Protein AF-D7DB21-F1 (afdb_monomer_lite)

Radius of gyration: 11.05 Å; chains: 1; bounding box: 29×23×28 Å

Organism: Staphylothermus hellenicus (strain DSM 12710 / JCM 10830 / BK20S6-10-b1 / P8) (NCBI:txid591019)

pLDDT: mean 89.01, std 12.62, range [42.47, 96.56]

Sequence (64 aa):
MTKNLLGSKDPDGYYIVKAPQSLANIIVKRYRGQIELIEMGDEIIVRTKSRRVALGIIKMLERK

Secondary structure (DSSP, 8-state):
--TTSS-PPPTTS-EEEEEEGGGHHHHHHHHTTS-EEEEETTEEEEEES-HHHHHHHHHHHTT-

Structure (mmCIF, N/CA/C/O backbone):
data_AF-D7DB21-F1
#
_entry.id   AF-D7DB21-F1
#
loop_
_atom_site.group_PDB
_atom_site.id
_atom_site.type_symbol
_atom_site.label_atom_id
_atom_site.label_alt_id
_atom_site.label_comp_id
_atom_site.label_asym_id
_atom_site.label_entity_id
_atom_site.label_seq_id
_atom_site.pdbx_PDB_ins_code
_atom_site.Cartn_x
_atom_site.Cartn_y
_atom_site.Cartn_z
_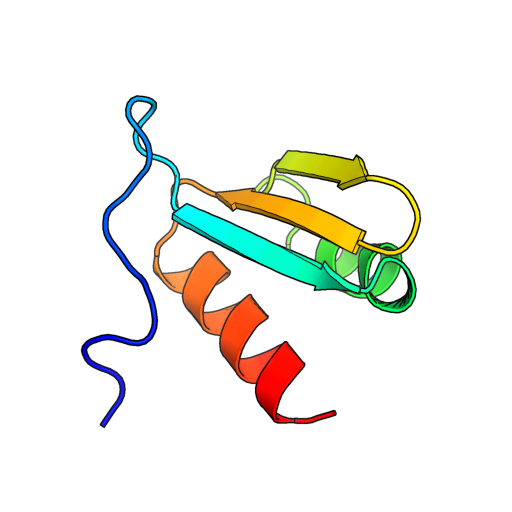atom_site.occupancy
_atom_site.B_iso_or_equiv
_atom_site.auth_seq_id
_atom_site.auth_comp_id
_atom_site.auth_asym_id
_atom_site.auth_atom_id
_atom_site.pdbx_PDB_model_num
ATOM 1 N N . MET A 1 1 ? 14.728 -9.558 14.412 1.00 42.47 1 MET A N 1
ATOM 2 C CA . MET A 1 1 ? 14.790 -10.464 13.245 1.00 42.47 1 MET A CA 1
ATOM 3 C C . MET A 1 1 ? 13.704 -10.042 12.262 1.00 42.47 1 MET A C 1
ATOM 5 O O . MET A 1 1 ? 12.540 -10.212 12.565 1.00 42.47 1 MET A O 1
ATOM 9 N N . THR A 1 2 ? 14.057 -9.403 11.145 1.00 48.47 2 THR A N 1
ATOM 10 C CA . THR A 1 2 ? 13.099 -8.774 10.194 1.00 48.47 2 THR A CA 1
ATOM 11 C C . THR A 1 2 ? 13.249 -9.334 8.776 1.00 48.47 2 THR A C 1
ATOM 13 O O . THR A 1 2 ? 12.839 -8.700 7.804 1.00 48.47 2 THR A O 1
ATOM 16 N N . LYS A 1 3 ? 13.947 -10.468 8.623 1.00 46.22 3 LYS A N 1
ATOM 17 C CA . LYS A 1 3 ? 14.567 -10.821 7.341 1.00 46.22 3 LYS A CA 1
ATOM 18 C C . LYS A 1 3 ? 13.552 -11.189 6.248 1.00 46.22 3 LYS A C 1
ATOM 20 O O . LYS A 1 3 ? 13.786 -10.764 5.123 1.00 46.22 3 LYS A O 1
ATOM 25 N N . ASN A 1 4 ? 12.396 -11.787 6.563 1.00 57.31 4 ASN A N 1
A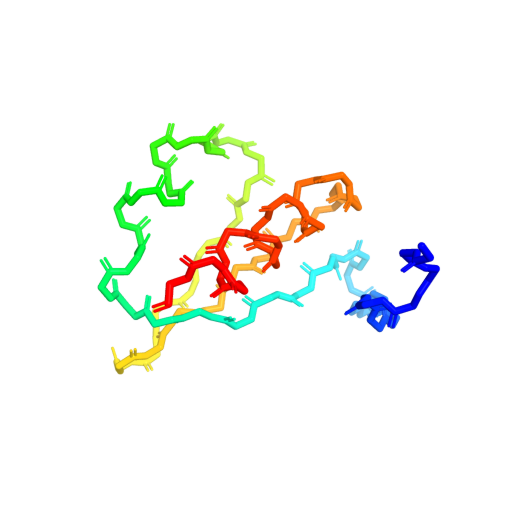TOM 26 C CA . ASN A 1 4 ? 11.447 -12.279 5.546 1.00 57.31 4 ASN A CA 1
ATOM 27 C C . ASN A 1 4 ? 9.958 -11.953 5.814 1.00 57.31 4 ASN A C 1
ATOM 29 O O . ASN A 1 4 ? 9.105 -12.803 5.609 1.00 57.31 4 ASN A O 1
ATOM 33 N N . LEU A 1 5 ? 9.608 -10.735 6.247 1.00 66.00 5 LEU A N 1
ATOM 34 C CA . LEU A 1 5 ? 8.185 -10.323 6.285 1.00 66.00 5 LEU A CA 1
ATOM 35 C C . LEU A 1 5 ? 7.614 -9.996 4.894 1.00 66.00 5 LEU A C 1
ATOM 37 O O . LEU A 1 5 ? 6.406 -9.984 4.699 1.00 66.00 5 LEU A O 1
ATOM 41 N N . LEU A 1 6 ? 8.486 -9.708 3.928 1.00 75.62 6 LEU A N 1
ATOM 42 C CA . LEU A 1 6 ? 8.103 -9.424 2.550 1.00 75.62 6 LEU A CA 1
ATOM 43 C C . LEU A 1 6 ? 8.480 -10.600 1.665 1.00 75.62 6 LEU A C 1
ATOM 45 O O . LEU A 1 6 ? 9.649 -10.994 1.651 1.00 75.62 6 LEU A O 1
ATOM 49 N N . GLY A 1 7 ? 7.502 -11.088 0.906 1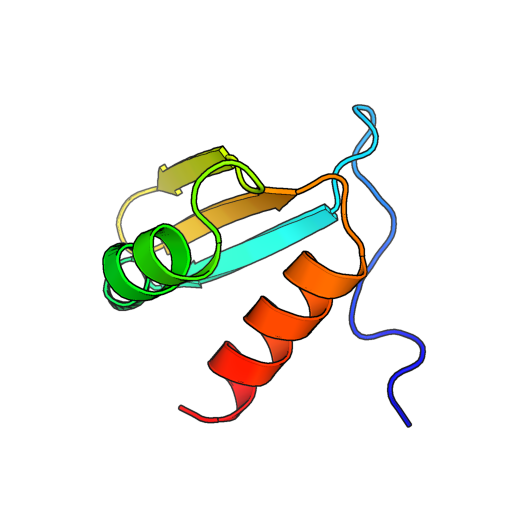.00 77.56 7 GLY A N 1
ATOM 50 C CA . GLY A 1 7 ? 7.731 -12.009 -0.197 1.00 77.56 7 GLY A CA 1
ATOM 51 C C . GLY A 1 7 ? 8.486 -11.359 -1.358 1.00 77.56 7 GLY A C 1
ATOM 52 O O . GLY A 1 7 ? 8.944 -10.209 -1.289 1.00 77.56 7 GLY A O 1
ATOM 53 N N . SER A 1 8 ? 8.613 -12.122 -2.439 1.00 80.00 8 SER A N 1
ATOM 54 C CA . SER A 1 8 ? 9.160 -11.632 -3.701 1.00 80.00 8 SER A CA 1
ATOM 55 C C . SER A 1 8 ? 8.326 -10.478 -4.253 1.00 80.00 8 SER A C 1
ATOM 57 O O . SER A 1 8 ? 7.135 -10.350 -3.968 1.00 80.00 8 SER A O 1
ATOM 59 N N . LYS A 1 9 ? 8.976 -9.623 -5.042 1.00 88.44 9 LYS A N 1
ATOM 60 C CA . LYS A 1 9 ? 8.288 -8.579 -5.800 1.00 88.44 9 LYS A CA 1
ATOM 61 C C . LYS A 1 9 ? 7.357 -9.199 -6.841 1.00 88.44 9 LYS A C 1
ATOM 63 O O . LYS A 1 9 ? 7.586 -10.327 -7.277 1.00 88.44 9 LYS A O 1
ATOM 68 N N . ASP A 1 10 ? 6.351 -8.439 -7.249 1.00 89.06 10 ASP A N 1
ATOM 69 C CA . ASP A 1 10 ? 5.543 -8.762 -8.421 1.00 89.06 10 ASP A CA 1
ATOM 70 C C . ASP A 1 10 ? 6.371 -8.645 -9.725 1.00 89.06 10 ASP A C 1
ATOM 72 O O . ASP A 1 10 ? 7.509 -8.152 -9.690 1.00 89.06 10 ASP A O 1
ATOM 76 N N . PRO A 1 11 ? 5.839 -9.100 -10.878 1.00 90.56 11 PRO A N 1
ATOM 77 C CA . PRO A 1 11 ? 6.533 -9.010 -12.168 1.00 90.56 11 PRO A CA 1
ATOM 78 C C . PRO A 1 11 ? 6.950 -7.584 -12.560 1.00 90.56 11 PRO A C 1
ATOM 80 O O . PRO A 1 11 ? 7.964 -7.405 -13.230 1.00 90.56 11 PRO A O 1
ATOM 83 N N . ASP A 1 12 ? 6.225 -6.571 -12.080 1.00 92.50 12 ASP A N 1
ATOM 84 C CA . ASP A 1 12 ? 6.510 -5.152 -12.324 1.00 92.50 12 ASP A CA 1
ATOM 85 C C . ASP A 1 12 ? 7.575 -4.576 -11.360 1.00 92.50 12 ASP A C 1
ATOM 87 O O . ASP A 1 12 ? 7.958 -3.400 -11.441 1.00 92.50 12 ASP A O 1
ATOM 91 N N . GLY A 1 13 ? 8.075 -5.384 -10.419 1.00 93.38 13 GLY A N 1
ATOM 92 C CA . GLY A 1 13 ? 9.128 -5.020 -9.475 1.00 93.38 13 GLY A CA 1
ATOM 93 C C . GLY A 1 13 ? 8.65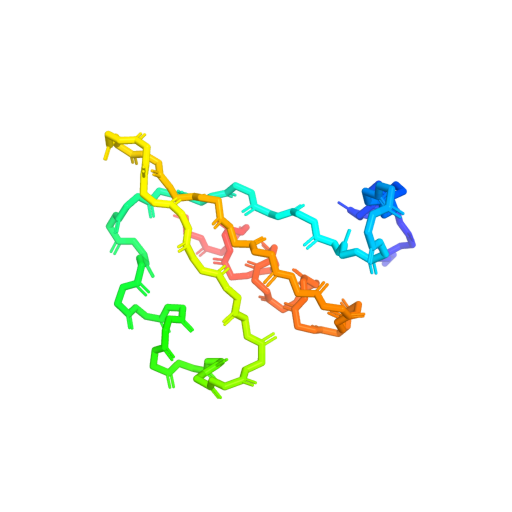1 -4.295 -8.209 1.00 93.38 13 GLY A C 1
ATOM 94 O O . GLY A 1 13 ? 9.483 -3.699 -7.499 1.00 93.38 13 GLY A O 1
ATOM 95 N N . TYR A 1 14 ? 7.356 -4.350 -7.902 1.00 96.00 14 TYR A N 1
ATOM 96 C CA . TYR A 1 14 ? 6.737 -3.783 -6.708 1.00 96.00 14 TYR A CA 1
ATOM 97 C C . TYR A 1 14 ? 6.656 -4.803 -5.573 1.00 96.00 14 TYR A C 1
ATOM 99 O O . TYR A 1 14 ? 6.425 -5.992 -5.760 1.00 96.00 14 TYR A O 1
ATOM 107 N N . TYR A 1 15 ? 6.805 -4.309 -4.352 1.00 95.19 15 TYR A N 1
ATOM 108 C CA . TYR A 1 15 ? 6.337 -4.991 -3.157 1.00 95.19 15 TYR A CA 1
ATOM 109 C C . TYR A 1 15 ? 4.850 -4.714 -2.983 1.00 95.19 15 TYR A C 1
ATOM 111 O O . TYR A 1 15 ? 4.422 -3.563 -3.093 1.00 95.19 15 TYR A O 1
ATOM 119 N N . ILE A 1 16 ? 4.098 -5.762 -2.667 1.00 94.19 16 ILE A N 1
ATOM 120 C CA . ILE A 1 16 ? 2.657 -5.704 -2.452 1.00 94.19 16 ILE A CA 1
ATOM 121 C C . ILE A 1 16 ? 2.373 -5.949 -0.972 1.00 94.19 16 ILE A C 1
ATOM 123 O O . ILE A 1 16 ? 2.867 -6.917 -0.392 1.00 94.19 16 ILE A O 1
ATOM 127 N N . VAL A 1 17 ? 1.577 -5.074 -0.361 1.00 93.56 17 VAL A N 1
ATOM 128 C CA . VAL A 1 17 ? 1.105 -5.212 1.020 1.00 93.56 17 VAL A CA 1
ATOM 129 C C . VAL A 1 17 ? -0.409 -5.045 1.032 1.00 93.56 17 VAL A C 1
ATOM 131 O O . VAL A 1 17 ? -0.915 -4.031 0.561 1.00 93.56 17 VAL A O 1
ATOM 134 N N . LYS A 1 18 ? -1.129 -6.027 1.577 1.00 93.12 18 LYS A N 1
ATOM 135 C CA . LYS A 1 18 ? -2.568 -5.904 1.839 1.00 93.12 18 LYS A CA 1
ATOM 136 C C . LYS A 1 18 ? -2.789 -5.233 3.189 1.00 93.12 18 LYS A C 1
ATOM 138 O O . LYS A 1 18 ? -2.069 -5.527 4.143 1.00 93.12 18 LYS A O 1
ATOM 143 N N . ALA A 1 19 ? -3.760 -4.336 3.266 1.00 93.50 19 ALA A N 1
ATOM 144 C CA . ALA A 1 19 ? -4.147 -3.679 4.507 1.00 93.50 19 ALA A CA 1
ATOM 145 C C . ALA A 1 19 ? -5.664 -3.430 4.536 1.00 93.50 19 ALA A C 1
ATOM 147 O O . ALA A 1 19 ? 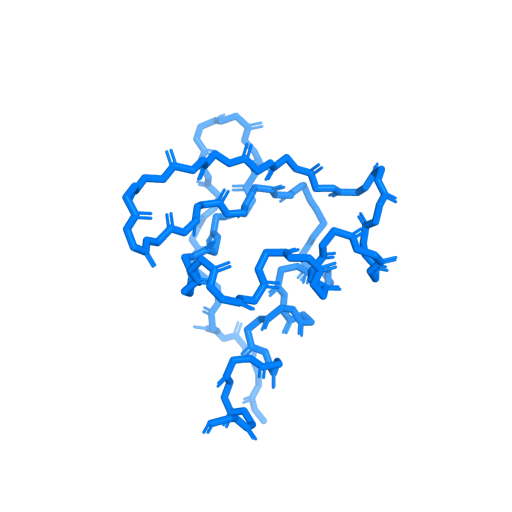-6.271 -3.326 3.478 1.00 93.50 19 ALA A O 1
ATOM 148 N N . PRO A 1 20 ? -6.289 -3.277 5.713 1.00 94.75 20 PRO A N 1
ATOM 149 C CA . PRO A 1 20 ? -7.687 -2.860 5.805 1.00 94.75 20 PRO A CA 1
ATOM 150 C C . PRO A 1 20 ? -7.929 -1.472 5.191 1.00 94.75 20 PRO A C 1
ATOM 152 O O . PRO A 1 20 ? -7.126 -0.553 5.403 1.00 94.75 20 PRO A O 1
ATOM 155 N N . GLN A 1 21 ? -9.078 -1.277 4.535 1.00 95.12 21 GLN A N 1
ATOM 156 C CA . GLN A 1 21 ? -9.502 0.013 3.961 1.00 95.12 21 GLN A CA 1
ATOM 157 C C . GLN A 1 21 ? -9.510 1.142 5.007 1.00 95.12 21 GLN A C 1
ATOM 159 O O . GLN A 1 21 ? -9.146 2.281 4.716 1.00 95.12 21 GLN A O 1
ATOM 164 N N . SER A 1 22 ? -9.813 0.824 6.272 1.00 94.44 22 SER A N 1
ATOM 165 C CA . SER A 1 22 ? -9.786 1.784 7.390 1.00 94.44 22 SER A CA 1
ATOM 166 C C . SER A 1 22 ? -8.418 2.448 7.619 1.00 94.44 22 SER A C 1
ATOM 168 O O . SER A 1 22 ? -8.334 3.502 8.255 1.00 94.44 22 SER A O 1
ATOM 170 N N . LEU A 1 23 ? -7.334 1.861 7.099 1.00 93.88 23 LEU A N 1
ATOM 171 C CA . LEU A 1 23 ? -5.974 2.390 7.202 1.00 93.88 23 LEU A CA 1
ATOM 172 C C . LEU A 1 23 ? -5.509 3.151 5.958 1.00 93.88 23 LEU A C 1
ATOM 174 O O . LEU A 1 23 ? -4.446 3.777 6.017 1.00 93.88 23 LEU A O 1
ATOM 178 N N . ALA A 1 24 ? -6.294 3.165 4.876 1.00 93.94 24 ALA A N 1
ATOM 179 C CA . ALA A 1 24 ? -5.923 3.789 3.606 1.00 93.94 24 ALA A CA 1
ATOM 180 C C . ALA A 1 24 ? -5.478 5.244 3.788 1.00 93.94 24 ALA A C 1
ATOM 182 O O . ALA A 1 24 ? -4.351 5.600 3.445 1.00 93.94 24 ALA A O 1
ATOM 183 N N . ASN A 1 25 ? -6.296 6.062 4.454 1.00 94.62 25 ASN A N 1
ATOM 184 C CA . ASN A 1 25 ? -5.995 7.477 4.692 1.00 94.62 25 ASN A CA 1
ATOM 185 C C . ASN A 1 25 ? -4.679 7.703 5.456 1.00 94.62 25 ASN A C 1
ATOM 187 O O . ASN A 1 25 ? -3.946 8.652 5.169 1.00 94.62 25 ASN A O 1
ATOM 191 N N . ILE A 1 26 ? -4.360 6.840 6.424 1.00 95.00 26 ILE A N 1
ATOM 192 C CA . ILE A 1 26 ? -3.129 6.946 7.220 1.00 95.00 26 ILE A CA 1
ATOM 193 C C . ILE A 1 26 ? -1.917 6.567 6.361 1.00 95.00 26 ILE A C 1
ATOM 195 O O . ILE A 1 26 ? -0.898 7.264 6.386 1.00 95.00 26 ILE A O 1
ATOM 199 N N . ILE A 1 27 ? -2.040 5.497 5.572 1.00 95.06 27 ILE A N 1
ATOM 200 C CA . ILE A 1 27 ? -0.987 5.008 4.675 1.00 95.06 27 ILE A CA 1
ATOM 201 C C . ILE A 1 27 ? -0.696 6.039 3.575 1.00 95.06 27 ILE A C 1
ATOM 203 O O . ILE A 1 27 ? 0.467 6.401 3.386 1.00 95.06 27 ILE A O 1
ATOM 207 N N . VAL A 1 28 ? -1.734 6.589 2.927 1.00 95.00 28 VAL A N 1
ATOM 208 C CA . VAL A 1 28 ? -1.616 7.664 1.921 1.00 95.00 28 VAL A CA 1
ATOM 209 C C . VAL A 1 28 ? -0.903 8.872 2.502 1.00 95.00 28 VAL A C 1
ATOM 211 O O . VAL A 1 28 ? 0.063 9.353 1.914 1.00 95.00 28 VAL A O 1
ATOM 214 N N . LYS A 1 29 ? -1.354 9.371 3.661 1.00 95.88 29 LYS A N 1
ATOM 215 C CA . LYS A 1 29 ? -0.765 10.570 4.273 1.00 95.88 29 LYS A CA 1
ATOM 216 C C . LYS A 1 29 ? 0.716 10.380 4.586 1.00 95.88 29 LYS A C 1
ATOM 218 O O . LYS A 1 29 ? 1.500 11.300 4.373 1.00 95.88 29 LYS A O 1
ATOM 223 N N . ARG A 1 30 ? 1.106 9.201 5.077 1.00 96.00 30 ARG A N 1
ATOM 224 C CA . ARG A 1 30 ? 2.488 8.922 5.489 1.00 96.00 30 ARG A CA 1
ATOM 225 C C . ARG A 1 30 ? 3.431 8.644 4.317 1.00 96.00 30 ARG A C 1
ATOM 227 O O . ARG A 1 30 ? 4.600 9.010 4.399 1.00 96.00 30 ARG A O 1
ATOM 234 N N . TYR A 1 31 ? 2.951 8.002 3.254 1.00 95.69 31 TYR A N 1
ATOM 235 C CA . TYR A 1 31 ? 3.792 7.528 2.146 1.00 95.69 31 TYR A CA 1
ATOM 236 C C . TYR A 1 31 ? 3.401 8.118 0.785 1.00 95.69 31 TYR A C 1
ATOM 238 O O . TYR A 1 31 ? 3.672 7.519 -0.258 1.00 95.69 31 TYR A O 1
ATOM 246 N N . ARG A 1 32 ? 2.776 9.301 0.784 1.00 93.00 32 ARG A N 1
ATOM 247 C CA . ARG A 1 32 ? 2.343 10.010 -0.426 1.00 93.00 32 ARG A CA 1
ATOM 248 C C . ARG A 1 32 ? 3.469 10.073 -1.464 1.00 93.00 32 ARG A C 1
ATOM 250 O O . ARG A 1 32 ? 4.593 10.451 -1.143 1.00 93.00 32 ARG A O 1
ATOM 257 N N . GLY A 1 33 ? 3.159 9.689 -2.703 1.00 94.31 33 GLY A N 1
ATOM 258 C CA . GLY A 1 33 ? 4.107 9.688 -3.825 1.00 94.31 33 GLY A CA 1
ATOM 259 C C . GLY A 1 33 ? 5.105 8.522 -3.845 1.00 94.31 33 GLY A C 1
ATOM 260 O O . GLY A 1 33 ? 5.894 8.426 -4.776 1.00 94.31 33 GLY A O 1
ATOM 261 N N . GLN A 1 34 ? 5.080 7.626 -2.853 1.00 95.31 34 GLN A N 1
ATOM 262 C CA . GLN A 1 34 ? 5.942 6.433 -2.803 1.00 95.31 34 GLN A CA 1
ATOM 263 C C . GLN A 1 34 ? 5.161 5.122 -2.962 1.00 95.31 34 GLN A C 1
ATOM 265 O O . GLN A 1 34 ? 5.763 4.041 -2.965 1.00 95.31 34 GLN A O 1
ATOM 270 N N . ILE A 1 35 ? 3.835 5.213 -3.044 1.00 96.56 35 ILE A N 1
ATOM 271 C CA . ILE A 1 35 ? 2.924 4.076 -3.093 1.00 96.56 35 ILE A CA 1
ATOM 272 C C . ILE A 1 35 ? 1.869 4.272 -4.179 1.00 96.56 35 ILE A C 1
ATOM 274 O O . ILE A 1 35 ? 1.471 5.401 -4.468 1.00 96.56 35 ILE A O 1
ATOM 278 N N . GLU A 1 36 ? 1.383 3.155 -4.699 1.00 95.44 36 GLU A N 1
ATOM 279 C CA . GLU A 1 36 ? 0.126 3.050 -5.435 1.00 95.44 36 GLU A CA 1
ATOM 280 C C . GLU A 1 36 ? -0.874 2.308 -4.545 1.00 95.44 36 GLU A C 1
ATOM 282 O O . GLU A 1 36 ? -0.498 1.391 -3.810 1.00 95.44 36 GLU A O 1
ATOM 287 N N . LEU A 1 37 ? -2.137 2.715 -4.596 1.00 94.38 37 LEU A N 1
ATOM 288 C CA . LEU A 1 37 ? -3.220 2.106 -3.835 1.00 94.38 37 LEU A CA 1
ATOM 289 C C . LEU A 1 37 ? -4.295 1.615 -4.785 1.00 94.38 37 LEU A C 1
ATOM 291 O O . LEU A 1 37 ? -4.697 2.336 -5.695 1.00 94.38 37 LEU A O 1
ATOM 295 N N . ILE A 1 38 ? -4.752 0.397 -4.539 1.00 94.50 38 ILE A N 1
ATOM 296 C CA . ILE A 1 38 ? -5.865 -0.221 -5.246 1.00 94.50 38 ILE A CA 1
ATOM 297 C C . ILE A 1 38 ? -6.870 -0.632 -4.179 1.00 94.50 38 ILE A C 1
ATOM 299 O O . ILE A 1 38 ? -6.545 -1.430 -3.300 1.00 94.50 38 ILE A O 1
ATOM 303 N N . GLU A 1 39 ? -8.066 -0.061 -4.231 1.00 92.94 39 GLU A N 1
ATOM 304 C CA . GLU A 1 39 ? -9.143 -0.374 -3.294 1.00 92.94 39 GLU A CA 1
ATOM 305 C C . GLU A 1 39 ? -9.887 -1.631 -3.754 1.00 92.94 39 GLU A C 1
ATOM 307 O O . GLU A 1 39 ? -10.199 -1.790 -4.935 1.00 92.94 39 GLU A O 1
ATOM 312 N N . MET A 1 40 ? -10.142 -2.544 -2.819 1.00 91.25 40 MET A N 1
ATOM 313 C CA . MET A 1 40 ? -10.798 -3.830 -3.046 1.00 91.25 40 MET A CA 1
ATOM 314 C C . MET A 1 40 ? -11.789 -4.114 -1.912 1.00 91.25 40 MET A C 1
ATOM 316 O O . MET A 1 40 ? -11.565 -4.973 -1.060 1.00 91.25 40 MET A O 1
ATOM 320 N N . GLY A 1 41 ? -12.903 -3.377 -1.903 1.00 92.06 41 GLY A N 1
ATOM 321 C CA . GLY A 1 41 ? -13.938 -3.514 -0.876 1.00 92.06 41 GLY A CA 1
ATOM 322 C C . GLY A 1 41 ? -13.416 -3.115 0.505 1.00 92.06 41 GLY A C 1
ATOM 323 O O . GLY A 1 41 ? -13.117 -1.946 0.737 1.00 92.06 41 GLY A O 1
ATOM 324 N N . ASP A 1 42 ? -13.294 -4.091 1.406 1.00 93.44 42 ASP A N 1
ATOM 325 C CA . ASP A 1 42 ? -12.845 -3.878 2.791 1.00 93.44 42 ASP A CA 1
ATOM 326 C C . ASP A 1 42 ? -11.314 -3.855 2.946 1.00 93.44 42 ASP A C 1
ATOM 328 O O . ASP A 1 42 ? -10.787 -3.528 4.018 1.00 93.44 42 ASP A O 1
ATOM 332 N N . GLU A 1 43 ? -10.583 -4.167 1.876 1.00 94.94 43 GLU A N 1
ATOM 333 C CA . GLU A 1 43 ? -9.125 -4.159 1.834 1.00 94.94 43 GLU A CA 1
ATOM 334 C C . GLU A 1 43 ? -8.588 -3.162 0.801 1.00 94.94 43 GLU A C 1
ATOM 336 O O . GLU A 1 43 ? -9.219 -2.835 -0.200 1.00 94.94 43 GLU A O 1
ATOM 341 N N . ILE A 1 44 ? -7.351 -2.737 1.023 1.00 95.62 44 ILE A N 1
ATOM 342 C CA . ILE A 1 44 ? -6.506 -2.051 0.056 1.00 95.62 44 ILE A CA 1
ATOM 343 C C . ILE A 1 44 ? -5.287 -2.898 -0.266 1.00 95.62 44 ILE A C 1
ATOM 345 O O . ILE A 1 44 ? -4.661 -3.509 0.605 1.00 95.62 44 ILE A O 1
ATOM 349 N N . ILE A 1 45 ? -4.888 -2.849 -1.528 1.00 95.31 45 ILE A N 1
ATOM 350 C CA . ILE A 1 45 ? -3.582 -3.297 -1.977 1.00 95.31 45 ILE A CA 1
ATOM 351 C C . ILE A 1 45 ? -2.683 -2.072 -2.095 1.00 95.31 45 ILE A C 1
ATOM 353 O O . ILE A 1 45 ? -2.928 -1.174 -2.899 1.00 95.31 45 ILE A O 1
ATOM 357 N N . VAL A 1 46 ? -1.615 -2.050 -1.304 1.00 95.62 46 VAL A N 1
ATOM 358 C CA . VAL A 1 46 ? -0.562 -1.039 -1.381 1.00 95.62 46 VAL A CA 1
ATOM 359 C C . VAL A 1 46 ? 0.606 -1.611 -2.172 1.00 95.62 46 VAL A C 1
ATOM 361 O O . VAL A 1 46 ? 1.227 -2.589 -1.746 1.00 95.62 46 VAL A O 1
ATOM 364 N N . ARG A 1 47 ? 0.945 -0.990 -3.301 1.00 96.06 47 ARG A N 1
ATOM 365 C CA . ARG A 1 47 ? 2.129 -1.340 -4.097 1.00 96.06 47 ARG A CA 1
ATOM 366 C C . ARG A 1 47 ? 3.218 -0.295 -3.894 1.00 96.06 47 ARG A C 1
ATOM 368 O O . ARG A 1 47 ? 2.953 0.903 -3.886 1.00 96.06 47 ARG A O 1
ATOM 375 N N . THR A 1 48 ? 4.469 -0.722 -3.751 1.00 96.44 48 THR A N 1
ATOM 376 C CA . THR A 1 48 ? 5.623 0.193 -3.716 1.00 96.44 48 THR A CA 1
ATOM 377 C C . THR A 1 48 ? 6.895 -0.473 -4.216 1.00 96.44 48 THR A C 1
ATOM 379 O O . THR A 1 48 ? 7.180 -1.618 -3.882 1.00 96.44 48 THR A O 1
ATOM 382 N N . LYS A 1 49 ? 7.741 0.248 -4.958 1.00 95.31 49 LYS A N 1
ATOM 383 C CA . LYS A 1 49 ? 9.073 -0.262 -5.341 1.00 95.31 49 LYS A CA 1
ATOM 384 C C . LYS A 1 49 ? 10.069 -0.264 -4.170 1.00 95.31 49 LYS A C 1
ATOM 386 O O . LYS A 1 49 ? 11.105 -0.933 -4.233 1.00 95.31 49 LYS A O 1
ATOM 391 N N . SER A 1 50 ? 9.764 0.454 -3.084 1.00 95.12 50 SER A N 1
ATOM 392 C CA . SER A 1 50 ? 10.649 0.618 -1.928 1.00 95.12 50 SER A CA 1
ATOM 393 C C . SER A 1 50 ? 10.400 -0.440 -0.854 1.00 95.12 50 SER A C 1
ATOM 395 O O . SER A 1 50 ? 9.389 -0.420 -0.151 1.00 95.12 50 SER A O 1
ATOM 397 N N . ARG A 1 51 ? 11.390 -1.317 -0.632 1.00 92.50 51 ARG A N 1
ATOM 398 C CA . ARG A 1 51 ? 11.347 -2.321 0.450 1.00 92.50 51 ARG A CA 1
ATOM 399 C C . ARG A 1 51 ? 11.142 -1.673 1.821 1.00 92.50 51 ARG A C 1
ATOM 401 O O . ARG A 1 51 ? 10.454 -2.224 2.673 1.00 92.50 51 ARG A O 1
ATOM 408 N N . ARG A 1 52 ? 11.742 -0.496 2.040 1.00 93.88 52 ARG A N 1
ATOM 409 C CA . ARG A 1 52 ? 11.644 0.244 3.305 1.00 93.88 52 ARG A CA 1
ATOM 410 C C . ARG A 1 52 ? 10.210 0.693 3.579 1.00 93.88 52 ARG A C 1
ATOM 412 O O . ARG A 1 52 ? 9.759 0.568 4.713 1.00 93.88 52 ARG A O 1
ATOM 419 N N . VAL A 1 53 ? 9.511 1.183 2.555 1.00 95.62 53 VAL A N 1
ATOM 420 C CA . VAL A 1 53 ? 8.107 1.606 2.668 1.00 95.62 53 VAL A CA 1
ATOM 421 C C . VAL A 1 53 ? 7.222 0.400 2.957 1.00 95.62 53 VAL A C 1
ATOM 423 O O . VAL A 1 53 ? 6.484 0.422 3.937 1.00 95.62 53 VAL A O 1
ATOM 426 N N . ALA A 1 54 ? 7.378 -0.687 2.197 1.00 95.00 54 ALA A N 1
ATOM 427 C CA . ALA A 1 54 ? 6.608 -1.913 2.397 1.00 95.00 54 ALA A CA 1
ATOM 428 C C . ALA A 1 54 ? 6.777 -2.492 3.818 1.00 95.00 54 ALA A C 1
ATOM 430 O O . ALA A 1 54 ? 5.790 -2.773 4.494 1.00 95.00 54 ALA A O 1
ATOM 431 N N . LEU A 1 55 ? 8.013 -2.571 4.331 1.00 93.56 55 LEU A N 1
ATOM 432 C CA . LEU A 1 55 ? 8.262 -2.986 5.720 1.00 93.56 55 LEU A CA 1
ATOM 433 C C . LEU A 1 55 ? 7.675 -2.009 6.747 1.00 93.56 55 LEU A C 1
ATOM 435 O O . LEU A 1 55 ? 7.245 -2.433 7.816 1.00 93.56 55 LEU A O 1
ATOM 439 N N . GLY A 1 56 ? 7.696 -0.707 6.456 1.00 94.00 56 GLY A N 1
ATOM 440 C CA . GLY A 1 56 ? 7.101 0.315 7.316 1.00 94.00 56 GLY A CA 1
ATOM 441 C C . GLY A 1 56 ? 5.590 0.141 7.456 1.00 94.00 56 GLY A C 1
ATOM 442 O O . GLY A 1 56 ? 5.072 0.242 8.566 1.00 94.00 56 GLY A O 1
ATOM 443 N N . ILE A 1 57 ? 4.912 -0.189 6.353 1.00 93.69 57 ILE A N 1
ATOM 444 C CA . ILE A 1 57 ? 3.478 -0.488 6.345 1.00 93.69 57 ILE A CA 1
ATOM 445 C C . ILE A 1 57 ? 3.207 -1.771 7.133 1.00 93.69 57 ILE A C 1
ATOM 447 O O . ILE A 1 57 ? 2.383 -1.734 8.037 1.00 93.69 57 ILE A O 1
ATOM 451 N N . ILE A 1 58 ? 3.943 -2.863 6.889 1.00 92.62 58 ILE A N 1
ATOM 452 C CA . ILE A 1 58 ? 3.755 -4.126 7.633 1.00 92.62 58 ILE A CA 1
ATOM 453 C C . ILE A 1 58 ? 3.883 -3.911 9.145 1.00 92.62 58 ILE A C 1
ATOM 455 O O . ILE A 1 58 ? 2.992 -4.281 9.900 1.00 92.62 58 ILE A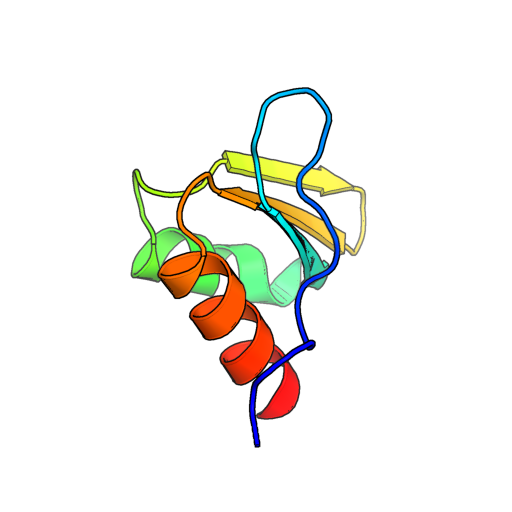 O 1
ATOM 459 N N . LYS A 1 59 ? 4.935 -3.218 9.594 1.00 92.00 59 LYS A N 1
ATOM 460 C CA . LYS A 1 59 ? 5.122 -2.900 11.021 1.00 92.00 59 LYS A CA 1
ATOM 461 C C . LYS A 1 59 ? 4.004 -2.041 11.608 1.00 92.00 59 LYS A C 1
ATOM 463 O O . LYS A 1 59 ? 3.805 -2.042 12.818 1.00 92.00 59 LYS A O 1
ATOM 468 N N . MET A 1 60 ? 3.344 -1.231 10.783 1.00 90.56 60 MET A N 1
ATOM 469 C CA . MET A 1 60 ? 2.195 -0.440 11.210 1.00 90.56 60 MET A CA 1
ATOM 470 C C . MET A 1 60 ? 0.962 -1.329 11.405 1.00 90.56 60 MET A C 1
ATOM 472 O O . MET A 1 60 ? 0.200 -1.077 12.332 1.00 90.56 60 MET A O 1
ATOM 476 N N . LEU A 1 61 ? 0.793 -2.354 10.564 1.00 90.12 61 LEU A N 1
ATOM 477 C CA . LEU A 1 61 ? -0.293 -3.330 10.673 1.00 90.12 61 LEU A CA 1
ATOM 478 C C . LEU A 1 61 ? -0.132 -4.225 11.906 1.00 90.12 61 LEU A C 1
ATOM 480 O O . LEU A 1 61 ? -1.106 -4.454 12.601 1.00 90.12 61 LEU A O 1
ATOM 484 N N . GLU A 1 62 ? 1.091 -4.650 12.231 1.00 87.62 62 GLU A N 1
ATOM 485 C CA . GLU A 1 62 ? 1.379 -5.491 13.411 1.00 87.62 62 GLU A CA 1
ATOM 486 C C . GLU A 1 62 ? 1.127 -4.797 14.764 1.00 87.62 62 GLU A C 1
ATOM 488 O O . GLU A 1 62 ? 1.108 -5.451 15.803 1.00 87.62 62 GLU A O 1
ATOM 493 N N . ARG A 1 63 ? 1.009 -3.463 14.785 1.00 78.88 63 ARG A N 1
ATOM 494 C CA . ARG A 1 63 ? 0.850 -2.667 16.018 1.00 78.88 63 ARG A CA 1
ATOM 495 C C . ARG A 1 63 ? -0.605 -2.342 16.361 1.00 78.88 63 ARG A C 1
ATOM 497 O O . ARG A 1 63 ? -0.825 -1.606 17.323 1.00 78.88 63 ARG A O 1
ATOM 504 N N . LYS A 1 64 ? -1.557 -2.800 15.555 1.00 56.66 64 LYS A N 1
ATOM 505 C CA . LYS A 1 64 ? -2.985 -2.513 15.691 1.00 56.66 64 LYS A CA 1
ATOM 506 C C . LYS A 1 64 ? -3.748 -3.797 15.964 1.00 56.66 64 LYS A C 1
ATOM 508 O O . LYS A 1 64 ? -4.742 -3.693 16.708 1.00 56.66 64 LYS A O 1
#

Foldseek 3Di:
DQPPPWDAADPVQKTKDKDFPVCVVVLCVVQPPQWDWDDDPRMIIIIGNDPVSRSVVVVVRVVD